Protein AF-A0A820LWR0-F1 (afdb_monomer_lite)

pLDDT: mean 87.09, std 13.83, range [43.84, 98.38]

Secondary structure (DSSP, 8-state):
--SS-HHHHHH-SSEEEEEEEE--SSSS----TT--IIIIIHHHHHHHHHHHHHH-TTEEEEEEE--TT--HHHHHHHTT-TTEEEEEGGG-TTTGGGHHHHS-GGGGGGGGGG-TTEEEEEEE-TT----HHHHHHHHHHHHHTT-

Sequence (147 aa):
RSLCSIQSDHRGPNQKVISISVYGSSSNYTDNGMFAWETSIFSFLIPLANEVKLLLPSWIIRLYIDFTGSTKSQKNFLYNFSNIDICDIHNIPMFGSSLVSYLPGKMWRFLPVFDPFVDYFLSRDLDSPIMKRETETIDMWLSDNER

Foldseek 3Di:
DFQFDPLLVVVFAAAEEAFEFDDDDDDPQPDCVPDDLPPHQCVLQVQQLVQCCVLVVRHAYEYEYACPPPDPVSVVVQVVRSRYGYGDCCCGPPCHNCCPVPPPRLCRSVVCVVTRRYPHYHRDYSNDHDDNVVSVVVCVVVVVVVD

Radius of gyration: 15.05 Å; chains: 1; bounding box: 41×31×40 Å

Structure (mmCIF, N/CA/C/O backbone):
data_AF-A0A820LWR0-F1
#
_entry.id   AF-A0A820LWR0-F1
#
loop_
_atom_site.group_PDB
_atom_site.id
_atom_site.type_symbol
_atom_site.label_atom_id
_atom_site.label_alt_id
_atom_site.label_comp_id
_atom_site.label_asym_id
_atom_site.label_entity_id
_atom_site.label_seq_id
_atom_site.pdbx_PDB_ins_code
_atom_site.Cartn_x
_atom_site.Cartn_y
_atom_site.Cartn_z
_atom_site.occupancy
_atom_site.B_iso_or_equiv
_atom_site.auth_seq_id
_atom_site.auth_comp_id
_atom_site.auth_asym_id
_atom_site.auth_atom_id
_atom_site.pdbx_PDB_model_num
ATOM 1 N N . ARG A 1 1 ? -1.107 -17.105 5.886 1.00 88.25 1 ARG A N 1
ATOM 2 C CA . ARG A 1 1 ? -0.005 -16.343 5.266 1.00 88.25 1 ARG A CA 1
ATOM 3 C C . ARG A 1 1 ? -0.660 -15.274 4.414 1.00 88.25 1 ARG A C 1
ATOM 5 O O . ARG A 1 1 ? -1.586 -15.619 3.691 1.00 88.25 1 ARG A O 1
ATOM 12 N N . SER A 1 2 ? -0.232 -14.030 4.552 1.00 93.19 2 SER A N 1
ATOM 13 C CA . SER A 1 2 ? -0.648 -12.915 3.716 1.00 93.19 2 SER A CA 1
ATOM 14 C C . SER A 1 2 ? -0.180 -13.100 2.268 1.00 93.19 2 SER A C 1
ATOM 16 O O . SER A 1 2 ? 0.804 -13.788 1.985 1.00 93.19 2 SER A O 1
ATOM 18 N N . LEU A 1 3 ? -0.900 -12.475 1.336 1.00 93.38 3 LEU A N 1
ATOM 19 C CA . LEU A 1 3 ? -0.634 -12.523 -0.102 1.00 93.38 3 LEU A CA 1
ATOM 20 C C . LEU A 1 3 ? 0.059 -11.254 -0.625 1.00 93.38 3 LEU A C 1
ATOM 22 O O . LEU A 1 3 ? -0.107 -10.895 -1.786 1.00 93.38 3 LEU A O 1
ATOM 26 N N . CYS A 1 4 ? 0.815 -10.542 0.214 1.00 94.06 4 CYS A N 1
ATOM 27 C CA . CYS A 1 4 ? 1.532 -9.327 -0.191 1.00 94.06 4 CYS A CA 1
ATOM 28 C C . CYS A 1 4 ? 3.050 -9.433 0.009 1.00 94.06 4 CYS A C 1
ATOM 30 O O . CYS A 1 4 ? 3.787 -9.491 -0.973 1.00 94.06 4 CYS A O 1
ATOM 32 N N . SER A 1 5 ? 3.531 -9.442 1.255 1.00 92.94 5 SER A N 1
ATOM 33 C CA . SER A 1 5 ? 4.958 -9.368 1.580 1.00 92.94 5 SER A CA 1
ATOM 34 C C . SER A 1 5 ? 5.288 -10.047 2.911 1.00 92.94 5 SER A C 1
ATOM 36 O O . SER A 1 5 ? 4.412 -10.462 3.665 1.00 92.94 5 SER A O 1
ATOM 38 N N . ILE A 1 6 ? 6.582 -10.154 3.224 1.00 92.44 6 ILE A N 1
ATOM 39 C CA . ILE A 1 6 ? 7.044 -10.666 4.524 1.00 92.44 6 ILE A CA 1
ATOM 40 C C . ILE A 1 6 ? 6.585 -9.736 5.660 1.00 92.44 6 ILE A C 1
ATOM 42 O O . ILE A 1 6 ? 6.214 -10.192 6.737 1.00 92.44 6 ILE A O 1
ATOM 46 N N . GLN A 1 7 ? 6.569 -8.427 5.416 1.00 93.12 7 GLN A N 1
ATOM 47 C CA . GLN A 1 7 ? 6.089 -7.432 6.369 1.00 93.12 7 GLN A CA 1
ATOM 48 C C . GLN A 1 7 ? 4.603 -7.640 6.669 1.00 93.12 7 GLN A C 1
ATOM 50 O O . GLN A 1 7 ? 4.228 -7.688 7.840 1.00 93.12 7 GLN A O 1
ATOM 55 N N . SER A 1 8 ? 3.777 -7.851 5.638 1.00 95.38 8 SER A N 1
ATOM 56 C CA . SER A 1 8 ? 2.353 -8.130 5.835 1.00 95.38 8 SER A CA 1
ATOM 57 C C . SER A 1 8 ? 2.121 -9.489 6.501 1.00 95.38 8 SER A C 1
ATOM 59 O O . SER A 1 8 ? 1.198 -9.624 7.298 1.00 95.38 8 SER A O 1
ATOM 61 N N . ASP A 1 9 ? 2.979 -10.484 6.260 1.00 95.56 9 ASP A N 1
ATOM 62 C CA . ASP A 1 9 ? 2.961 -11.754 6.997 1.00 95.56 9 ASP A CA 1
ATOM 63 C C . ASP A 1 9 ? 3.200 -11.554 8.500 1.00 95.56 9 ASP A C 1
ATOM 65 O O . ASP A 1 9 ? 2.472 -12.116 9.322 1.00 95.56 9 ASP A O 1
ATOM 69 N N . HIS A 1 10 ? 4.186 -10.732 8.869 1.00 95.75 10 HIS A N 1
ATOM 70 C CA . HIS A 1 10 ? 4.537 -10.477 10.268 1.00 95.75 10 HIS A CA 1
ATOM 71 C C . HIS A 1 10 ? 3.455 -9.742 11.060 1.00 95.75 10 HIS A C 1
ATOM 73 O O . HIS A 1 10 ? 3.412 -9.880 12.281 1.00 95.75 10 HIS A O 1
ATOM 79 N N . ARG A 1 11 ? 2.575 -8.988 10.392 1.00 95.56 11 ARG A N 1
ATOM 80 C CA . ARG A 1 11 ? 1.435 -8.335 11.053 1.00 95.56 11 ARG A CA 1
ATOM 81 C C . ARG A 1 11 ? 0.385 -9.330 11.552 1.00 95.56 11 ARG A C 1
ATOM 83 O O . ARG A 1 11 ? -0.332 -9.005 12.490 1.00 95.56 11 ARG A O 1
ATOM 90 N N . GLY A 1 12 ? 0.321 -10.532 10.971 1.00 96.81 12 GLY A N 1
ATOM 91 C CA . GLY A 1 12 ? -0.641 -11.564 11.362 1.00 96.81 12 GLY A CA 1
ATOM 92 C C . GLY A 1 12 ? -2.058 -11.328 10.818 1.00 96.81 12 GLY A C 1
ATOM 93 O O . GLY A 1 12 ? -2.238 -10.480 9.948 1.00 96.81 12 GLY A O 1
ATOM 94 N N . PRO A 1 13 ? -3.053 -12.114 11.260 1.00 97.44 13 PRO A N 1
ATOM 95 C CA . PRO A 1 13 ? -4.444 -11.989 10.817 1.00 97.44 13 PRO A CA 1
ATOM 96 C C . PRO A 1 13 ? -5.119 -10.692 11.306 1.00 97.44 13 PRO A C 1
ATOM 98 O O . PRO A 1 13 ? -4.540 -9.933 12.081 1.00 97.44 13 PRO A O 1
ATOM 101 N N . ASN A 1 14 ? -6.362 -10.470 10.866 1.00 97.00 14 ASN A N 1
ATOM 102 C CA . ASN A 1 14 ? -7.231 -9.357 11.267 1.00 97.00 14 ASN A CA 1
ATOM 103 C C . ASN A 1 14 ? -6.767 -7.959 10.823 1.00 97.00 14 ASN A C 1
ATOM 105 O O . ASN A 1 14 ? -6.974 -6.951 11.504 1.00 97.00 14 ASN A O 1
ATOM 109 N N . GLN A 1 15 ? -6.121 -7.883 9.662 1.00 97.75 15 GLN A N 1
ATOM 110 C CA . GLN A 1 15 ? -5.612 -6.633 9.109 1.00 97.75 15 GLN A CA 1
ATOM 111 C C . GLN A 1 15 ? -6.738 -5.772 8.529 1.00 97.75 15 GLN A C 1
ATOM 113 O O . GLN A 1 15 ? -7.626 -6.264 7.830 1.00 97.75 15 GLN A O 1
ATOM 118 N N . LYS A 1 16 ? -6.632 -4.458 8.753 1.00 97.75 16 LYS A N 1
ATOM 119 C CA . LYS A 1 16 ? -7.429 -3.422 8.086 1.00 97.75 16 LYS A CA 1
ATOM 120 C C . LYS A 1 16 ? -6.540 -2.707 7.074 1.00 97.75 16 LYS A C 1
ATOM 122 O O . LYS A 1 16 ? -5.522 -2.125 7.451 1.00 97.75 16 LYS A O 1
ATOM 127 N N . VAL A 1 17 ? -6.876 -2.787 5.791 1.00 98.38 17 VAL A N 1
ATOM 128 C CA . VAL A 1 17 ? -5.963 -2.413 4.702 1.00 98.38 17 VAL A CA 1
ATOM 129 C C . VAL A 1 17 ? -6.508 -1.270 3.849 1.00 98.38 17 VAL A C 1
ATOM 131 O O . VAL A 1 17 ? -7.611 -1.338 3.327 1.00 98.38 17 VAL A O 1
ATOM 134 N N . ILE A 1 18 ? -5.702 -0.239 3.617 1.00 98.12 18 ILE A N 1
ATOM 135 C CA . ILE A 1 18 ? -5.952 0.771 2.582 1.00 98.12 18 ILE A CA 1
ATOM 136 C C . ILE A 1 18 ? -5.144 0.362 1.357 1.00 98.12 18 ILE A C 1
ATOM 138 O O . ILE A 1 18 ? -3.919 0.444 1.347 1.00 98.12 18 ILE A O 1
ATOM 142 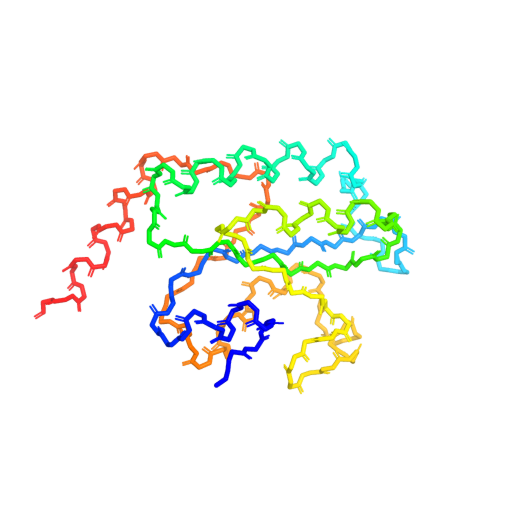N N . SER A 1 19 ? -5.825 -0.140 0.338 1.00 98.06 19 SER A N 1
ATOM 143 C CA . SER A 1 19 ? -5.205 -0.742 -0.830 1.00 98.06 19 SER A CA 1
ATOM 144 C C . SER A 1 19 ? -5.086 0.233 -1.984 1.00 98.06 19 SER A C 1
ATOM 146 O O . SER A 1 19 ? -6.068 0.850 -2.401 1.00 98.06 19 SER A O 1
ATOM 148 N N . ILE A 1 20 ? -3.870 0.342 -2.513 1.00 96.56 20 ILE A N 1
ATOM 149 C CA . ILE A 1 20 ? -3.516 1.290 -3.566 1.00 96.56 20 ILE A CA 1
ATOM 150 C C . ILE A 1 20 ? -2.721 0.565 -4.643 1.00 96.56 20 ILE A C 1
ATOM 152 O O . ILE A 1 20 ? -1.882 -0.286 -4.348 1.00 96.56 20 ILE A O 1
ATOM 156 N N . SER A 1 21 ? -2.986 0.913 -5.901 1.00 93.12 21 SER A N 1
ATOM 157 C CA . SER A 1 21 ? -2.222 0.439 -7.059 1.00 93.12 21 SER A CA 1
ATOM 158 C C . SER A 1 21 ? -1.367 1.559 -7.627 1.00 93.12 21 SER A C 1
ATOM 160 O O . SER A 1 21 ? -1.881 2.636 -7.920 1.00 93.12 21 SER A O 1
ATOM 162 N N . VAL A 1 22 ? -0.090 1.279 -7.858 1.00 88.94 22 VAL A N 1
ATOM 163 C CA . VAL A 1 22 ? 0.826 2.162 -8.580 1.00 88.94 22 VAL A CA 1
ATOM 164 C C . VAL A 1 22 ? 1.401 1.393 -9.761 1.00 88.94 22 VAL A C 1
ATOM 166 O O . VAL A 1 22 ? 2.149 0.429 -9.606 1.00 88.94 22 VAL A O 1
ATOM 169 N N . TYR A 1 23 ? 1.015 1.821 -10.956 1.00 79.12 23 TYR A N 1
ATOM 170 C CA . TYR A 1 23 ? 1.374 1.207 -12.228 1.00 79.12 23 TYR A CA 1
ATOM 171 C C . TYR A 1 23 ? 1.800 2.302 -13.204 1.00 79.12 23 TYR A C 1
ATOM 173 O O . TYR A 1 23 ? 1.205 3.377 -13.212 1.00 79.12 23 TYR A O 1
ATOM 181 N N . GLY A 1 24 ? 2.796 2.008 -14.042 1.00 60.81 24 GLY A N 1
ATOM 182 C CA . GLY A 1 24 ? 3.245 2.895 -15.114 1.00 60.81 24 GLY A CA 1
ATOM 183 C C . GLY A 1 24 ? 4.444 3.775 -14.752 1.00 60.81 24 GLY A C 1
ATOM 184 O O . GLY A 1 24 ? 4.391 4.581 -13.840 1.00 60.81 24 GLY A O 1
ATOM 185 N N . SER A 1 25 ? 5.511 3.617 -15.535 1.00 51.91 25 SER A N 1
ATOM 186 C CA . SER A 1 25 ? 6.371 4.707 -16.037 1.00 51.91 25 SER A CA 1
ATOM 187 C C . SER A 1 25 ? 7.165 4.227 -17.267 1.00 51.91 25 SER A C 1
ATOM 189 O O . SER A 1 25 ? 7.608 5.033 -18.076 1.00 51.91 25 SER A O 1
ATOM 191 N N . SER A 1 26 ? 7.319 2.903 -17.437 1.00 47.00 26 SER A N 1
ATOM 192 C CA . SER A 1 26 ? 8.102 2.289 -18.527 1.00 47.00 26 SER A CA 1
ATOM 193 C C . SER A 1 26 ? 7.684 0.854 -18.916 1.00 47.00 26 SER A C 1
ATOM 195 O O . SER A 1 26 ? 8.397 0.193 -19.667 1.00 47.00 26 SER A O 1
ATOM 197 N N . SER A 1 27 ? 6.538 0.345 -18.445 1.00 43.84 27 SER A N 1
ATOM 198 C CA . SER A 1 27 ? 5.995 -0.941 -18.910 1.00 43.84 27 SER A CA 1
ATOM 199 C C . SER A 1 27 ? 5.229 -0.768 -20.231 1.00 43.84 27 SER A C 1
ATOM 201 O O . SER A 1 27 ? 4.640 0.283 -20.478 1.00 43.84 27 SER A O 1
ATOM 203 N N . ASN A 1 28 ? 5.196 -1.809 -21.076 1.00 44.91 28 ASN A N 1
ATOM 204 C CA . ASN A 1 28 ? 4.461 -1.837 -22.361 1.00 44.91 28 ASN A CA 1
ATOM 205 C C . ASN A 1 28 ? 2.935 -1.614 -22.227 1.00 44.91 28 ASN A C 1
ATOM 207 O O . ASN A 1 28 ? 2.217 -1.618 -23.223 1.00 44.91 28 ASN A O 1
ATOM 211 N N . TYR A 1 29 ? 2.439 -1.431 -21.003 1.00 47.50 29 TYR A N 1
ATOM 212 C CA . TYR A 1 29 ? 1.055 -1.144 -20.654 1.00 47.50 29 TYR A CA 1
ATOM 213 C C . TYR A 1 29 ? 0.960 0.336 -20.256 1.00 47.50 29 TYR A C 1
ATOM 215 O O . TYR A 1 29 ? 0.848 0.702 -19.085 1.00 47.50 29 TYR A O 1
ATOM 223 N N . THR A 1 30 ? 1.111 1.204 -21.254 1.00 45.06 30 THR A N 1
ATOM 224 C CA . THR A 1 30 ? 1.105 2.664 -21.122 1.00 45.06 30 THR A CA 1
ATOM 225 C C . THR A 1 30 ? -0.301 3.176 -20.826 1.00 45.06 30 THR A C 1
ATOM 227 O O . THR A 1 30 ? -1.017 3.543 -21.749 1.00 45.06 30 THR A O 1
ATOM 230 N N . ASP A 1 31 ? -0.695 3.217 -19.555 1.00 49.44 31 ASP A N 1
ATOM 231 C CA . ASP A 1 31 ? -1.990 3.805 -19.171 1.00 49.44 31 ASP A CA 1
ATOM 232 C C . ASP A 1 31 ? -1.913 4.745 -17.958 1.00 49.44 31 ASP A C 1
ATOM 234 O O . ASP A 1 31 ? -2.939 5.153 -17.418 1.00 49.44 31 ASP A O 1
ATOM 238 N N . ASN A 1 32 ? -0.702 5.120 -17.517 1.00 53.47 32 ASN A N 1
ATOM 239 C CA . ASN A 1 32 ? -0.541 6.047 -16.395 1.00 53.47 32 ASN A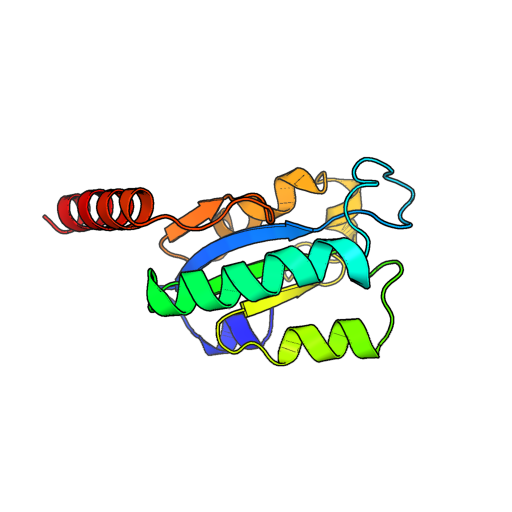 CA 1
ATOM 240 C C . ASN A 1 32 ? 0.741 6.895 -16.470 1.00 53.47 32 ASN A C 1
ATOM 242 O O . ASN A 1 32 ? 1.624 6.822 -15.619 1.00 53.47 32 ASN A O 1
ATOM 246 N N . GLY A 1 33 ? 0.838 7.754 -17.491 1.00 54.22 33 GLY A N 1
ATOM 247 C CA . GLY A 1 33 ? 1.939 8.725 -17.627 1.00 54.22 33 GLY A CA 1
ATOM 248 C C . GLY A 1 33 ? 2.023 9.765 -16.497 1.00 54.22 33 GLY A C 1
ATOM 249 O O . GLY A 1 33 ? 2.973 10.539 -16.456 1.00 54.22 33 GLY A O 1
ATOM 25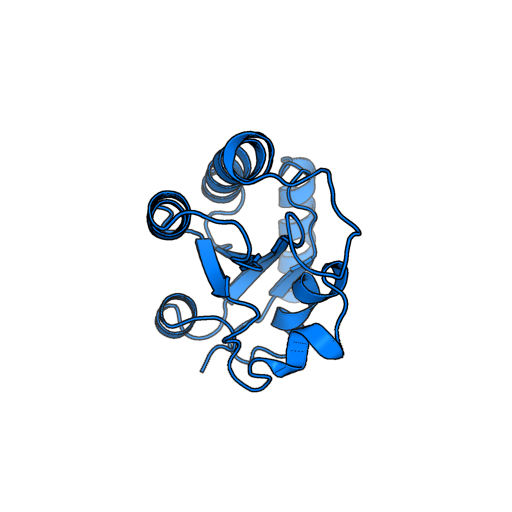0 N N . MET A 1 34 ? 1.046 9.781 -15.581 1.00 55.59 34 MET A N 1
ATOM 251 C CA . MET A 1 34 ? 1.004 10.673 -14.422 1.00 55.59 34 MET A CA 1
ATOM 252 C C . MET A 1 34 ? 1.954 10.248 -13.295 1.00 55.59 34 MET A C 1
ATOM 254 O O . MET A 1 34 ? 2.333 11.100 -12.501 1.00 55.59 34 MET A O 1
ATOM 258 N N . PHE A 1 35 ? 2.349 8.969 -13.212 1.00 60.41 35 PHE A N 1
ATOM 259 C CA . PHE A 1 35 ? 3.142 8.450 -12.093 1.00 60.41 35 PHE A CA 1
ATOM 260 C C . PHE A 1 35 ? 4.616 8.235 -12.461 1.00 60.41 35 PHE A C 1
ATOM 262 O O . PHE A 1 35 ? 5.059 7.145 -12.792 1.00 60.41 35 PHE A O 1
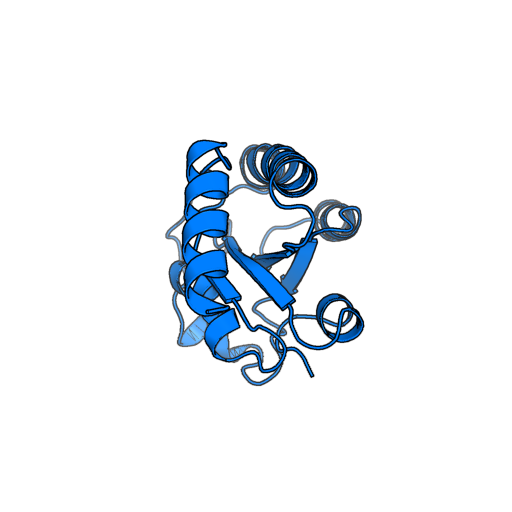ATOM 269 N N . ALA A 1 36 ? 5.422 9.284 -12.339 1.00 67.00 36 ALA A N 1
ATOM 270 C CA . ALA A 1 36 ? 6.865 9.160 -12.173 1.00 67.00 36 ALA A CA 1
ATOM 271 C C . ALA A 1 36 ? 7.254 9.053 -10.683 1.00 67.00 36 ALA A C 1
ATOM 273 O O . ALA A 1 36 ? 6.610 9.620 -9.789 1.00 67.00 36 ALA A O 1
ATOM 274 N N . TRP A 1 37 ? 8.332 8.309 -10.427 1.00 70.19 37 TRP A N 1
ATOM 275 C CA . TRP A 1 37 ? 8.829 7.985 -9.088 1.00 70.19 37 TRP A CA 1
ATOM 276 C C . TRP A 1 37 ? 9.094 9.220 -8.228 1.00 70.19 37 TRP A C 1
ATOM 278 O O . TRP A 1 37 ? 8.638 9.278 -7.092 1.00 70.19 37 TRP A O 1
ATOM 288 N N . GLU A 1 38 ? 9.769 10.228 -8.775 1.00 61.53 38 GLU A N 1
ATOM 289 C CA . GLU A 1 38 ? 10.209 11.396 -8.000 1.00 61.53 38 GLU A CA 1
ATOM 290 C C . GLU A 1 38 ? 9.161 12.509 -7.923 1.00 61.53 38 GLU A C 1
ATOM 292 O O . GLU A 1 38 ? 9.107 13.224 -6.928 1.00 61.53 38 GLU A O 1
ATOM 297 N N . THR A 1 39 ? 8.305 12.655 -8.938 1.00 65.00 39 THR A N 1
ATOM 298 C CA . THR A 1 39 ? 7.391 13.807 -9.044 1.00 65.00 39 THR A CA 1
ATOM 299 C C . THR A 1 39 ? 5.998 13.548 -8.484 1.00 65.00 39 THR A C 1
ATOM 301 O O . THR A 1 39 ? 5.334 14.479 -8.036 1.00 65.00 39 THR A O 1
ATOM 304 N N . SER A 1 40 ? 5.538 12.300 -8.513 1.00 75.94 40 SER A N 1
ATOM 305 C CA . SER A 1 40 ? 4.118 11.964 -8.306 1.00 75.94 40 SER A CA 1
ATOM 306 C C . SER A 1 40 ? 3.916 10.849 -7.291 1.00 75.94 40 SER A C 1
ATOM 308 O O . SER A 1 40 ? 3.076 10.983 -6.414 1.00 75.94 40 SER A O 1
ATOM 310 N N . ILE A 1 41 ? 4.697 9.763 -7.338 1.00 85.00 41 ILE A N 1
ATOM 311 C CA . ILE A 1 41 ? 4.485 8.663 -6.384 1.00 85.00 41 ILE A CA 1
ATOM 312 C C . ILE A 1 41 ? 4.802 9.138 -4.962 1.00 85.00 41 ILE A C 1
ATOM 314 O O . ILE A 1 41 ? 3.948 9.058 -4.084 1.00 85.00 41 ILE A O 1
ATOM 318 N N . PHE A 1 42 ? 5.997 9.686 -4.723 1.00 87.12 42 PHE A N 1
ATOM 319 C CA . PHE A 1 42 ? 6.369 10.118 -3.372 1.00 87.12 42 PHE A CA 1
ATOM 320 C C . PHE A 1 42 ? 5.648 11.380 -2.899 1.00 87.12 42 PHE A C 1
ATOM 322 O O . PHE A 1 42 ? 5.374 11.490 -1.704 1.00 87.12 42 PHE A O 1
ATOM 329 N N . SER A 1 43 ? 5.310 12.304 -3.804 1.00 89.06 43 SER A N 1
ATOM 330 C CA . SER A 1 43 ? 4.598 13.537 -3.445 1.00 89.06 43 SER A CA 1
ATOM 331 C C . SER A 1 43 ? 3.189 13.269 -2.915 1.00 89.06 43 SER A C 1
ATOM 333 O O . SER A 1 43 ? 2.735 14.017 -2.056 1.00 89.06 43 SER A O 1
ATOM 335 N N . PHE A 1 44 ? 2.544 12.179 -3.342 1.00 92.38 44 PHE A N 1
ATOM 336 C CA . PHE A 1 44 ? 1.267 11.726 -2.787 1.00 92.38 44 PHE A CA 1
ATOM 337 C C . PHE A 1 44 ? 1.423 10.705 -1.651 1.00 92.38 44 PHE A C 1
ATOM 339 O O . PHE A 1 44 ? 0.712 10.782 -0.649 1.00 92.38 44 PHE A O 1
ATOM 346 N N . LEU A 1 45 ? 2.383 9.778 -1.750 1.00 93.19 45 LEU A N 1
ATOM 347 C CA . LEU A 1 45 ? 2.555 8.716 -0.754 1.00 93.19 45 LEU A CA 1
ATOM 348 C C . LEU A 1 45 ? 2.974 9.250 0.620 1.00 93.19 45 LEU A C 1
ATOM 350 O O . LEU A 1 45 ? 2.501 8.744 1.635 1.00 93.19 45 LEU A O 1
ATOM 354 N N . ILE A 1 46 ? 3.855 10.257 0.668 1.00 94.38 46 ILE A N 1
ATOM 355 C CA . ILE A 1 46 ? 4.336 10.825 1.936 1.00 94.38 46 ILE A CA 1
ATOM 356 C C . ILE A 1 46 ? 3.187 11.477 2.729 1.00 94.38 46 ILE A C 1
ATOM 358 O O . ILE A 1 46 ? 3.012 11.109 3.895 1.00 94.38 46 ILE A O 1
ATOM 362 N N . PRO A 1 47 ? 2.391 12.408 2.156 1.00 95.56 47 PRO A N 1
ATOM 363 C CA . PRO A 1 47 ? 1.210 12.944 2.832 1.00 95.56 47 PRO A CA 1
ATOM 364 C C . PRO A 1 47 ? 0.243 11.851 3.273 1.00 95.56 47 PRO A C 1
ATOM 366 O O . PRO A 1 47 ? -0.104 11.798 4.451 1.00 95.56 47 PRO A O 1
ATOM 369 N N . LEU A 1 48 ? -0.096 10.921 2.375 1.00 96.25 48 LEU A N 1
ATOM 370 C CA . LEU A 1 48 ? -1.028 9.841 2.676 1.00 96.25 48 LEU A CA 1
ATOM 371 C C . LEU A 1 48 ? -0.563 8.990 3.868 1.00 96.25 48 LEU A C 1
ATOM 373 O O . LEU A 1 48 ? -1.351 8.679 4.760 1.00 96.25 48 LEU A O 1
ATOM 377 N N . ALA A 1 49 ? 0.721 8.628 3.919 1.00 96.50 49 ALA A N 1
ATOM 378 C CA . ALA A 1 49 ? 1.271 7.852 5.026 1.00 96.50 49 ALA A CA 1
ATOM 379 C C . ALA A 1 49 ? 1.119 8.577 6.371 1.00 96.50 49 ALA A C 1
ATOM 381 O O . ALA A 1 49 ? 0.804 7.938 7.379 1.00 96.50 49 ALA A O 1
ATOM 382 N N . ASN A 1 50 ? 1.307 9.899 6.390 1.00 96.62 50 ASN A N 1
ATOM 383 C CA . ASN A 1 50 ? 1.122 10.718 7.587 1.00 96.62 50 ASN A CA 1
ATOM 384 C C . ASN A 1 50 ? -0.358 10.850 7.967 1.00 96.62 50 ASN A C 1
ATOM 386 O O . ASN A 1 50 ? -0.699 10.721 9.143 1.00 96.62 50 ASN A O 1
ATOM 390 N N . GLU A 1 51 ? -1.233 11.063 6.985 1.00 96.69 51 GLU A N 1
ATOM 391 C CA . GLU A 1 51 ? -2.681 11.170 7.179 1.00 96.69 51 GLU A CA 1
ATOM 392 C C . GLU A 1 51 ? -3.268 9.879 7.749 1.00 96.69 51 GLU A C 1
ATOM 394 O O . GLU A 1 51 ? -3.958 9.923 8.763 1.00 96.69 51 GLU A O 1
ATOM 399 N N . VAL A 1 52 ? -2.937 8.720 7.170 1.00 96.94 52 VAL A N 1
ATOM 400 C CA . VAL A 1 52 ? -3.393 7.412 7.669 1.00 96.94 52 VAL A CA 1
ATOM 401 C C . VAL A 1 52 ? -2.883 7.168 9.082 1.00 96.94 52 VAL A C 1
ATOM 403 O O . VAL A 1 52 ? -3.643 6.736 9.942 1.00 96.94 52 VAL A O 1
ATOM 406 N N . LYS A 1 53 ? -1.620 7.500 9.368 1.00 96.31 53 LYS A N 1
ATOM 407 C CA . LYS A 1 53 ? -1.067 7.350 10.718 1.00 96.31 53 LYS A CA 1
ATOM 408 C C . LYS A 1 53 ? -1.808 8.205 11.753 1.00 96.31 53 LYS A C 1
ATOM 410 O O . LYS A 1 53 ? -1.927 7.784 12.901 1.00 96.31 53 LYS A O 1
ATOM 415 N N . LEU A 1 54 ? -2.278 9.389 11.362 1.00 96.50 54 LEU A N 1
ATOM 416 C CA . LEU A 1 54 ? -3.004 10.307 12.238 1.00 96.50 54 LEU A CA 1
ATOM 417 C C . LEU A 1 54 ? -4.482 9.924 12.395 1.00 96.50 54 LEU A C 1
ATOM 419 O O . LEU A 1 54 ? -5.009 9.957 13.503 1.00 96.50 54 LEU A O 1
ATOM 423 N N . LEU A 1 55 ? -5.147 9.610 11.285 1.00 96.94 55 LEU A N 1
ATOM 424 C CA . LEU A 1 55 ? -6.603 9.506 11.199 1.00 96.94 55 LEU A CA 1
ATOM 425 C C . LEU A 1 55 ? -7.107 8.058 11.273 1.00 96.94 55 LEU A C 1
ATOM 427 O O . LEU A 1 55 ? -8.215 7.822 11.739 1.00 96.94 55 LEU A O 1
ATOM 431 N N . LEU A 1 56 ? -6.300 7.087 10.843 1.00 96.50 56 LEU A N 1
ATOM 432 C CA . LEU A 1 56 ? -6.641 5.663 10.789 1.00 96.50 56 LEU A CA 1
ATOM 433 C C . LEU A 1 56 ? -5.478 4.803 11.338 1.00 96.50 56 LEU A C 1
ATOM 435 O O . LEU A 1 56 ? -4.960 3.941 10.632 1.00 96.50 56 LEU A O 1
ATOM 439 N N . PRO A 1 57 ? -5.045 4.993 12.601 1.00 95.44 57 PRO A N 1
ATOM 440 C CA . PRO A 1 57 ? -3.802 4.409 13.126 1.00 95.44 57 PRO A CA 1
ATOM 441 C C . PRO A 1 57 ? -3.776 2.872 13.184 1.00 95.44 57 PRO A C 1
ATOM 443 O O . PRO A 1 57 ? -2.700 2.285 13.277 1.00 95.44 57 PRO A O 1
ATOM 446 N N . SER A 1 58 ? -4.940 2.212 13.146 1.00 95.31 58 SER A N 1
ATOM 447 C CA . SER A 1 58 ? -5.054 0.746 13.077 1.00 95.31 58 SER A CA 1
ATOM 448 C C . SER A 1 58 ? -5.037 0.191 11.647 1.00 95.31 58 SER A C 1
ATOM 450 O O . SER A 1 58 ? -4.994 -1.026 11.470 1.00 95.31 58 SER A O 1
ATOM 452 N N . TRP A 1 59 ? -5.070 1.060 10.634 1.00 97.69 59 TRP A N 1
ATOM 453 C CA . TRP A 1 59 ? -5.071 0.683 9.226 1.00 97.69 59 TRP A CA 1
ATOM 454 C C . TRP A 1 59 ? -3.666 0.732 8.633 1.00 97.69 59 TRP A C 1
ATOM 456 O O . TRP A 1 59 ? -2.851 1.595 8.961 1.00 97.69 59 TRP A O 1
ATOM 466 N N . ILE A 1 60 ? -3.400 -0.188 7.710 1.00 97.94 60 ILE A N 1
ATOM 467 C CA . ILE A 1 60 ? -2.123 -0.313 7.010 1.00 97.94 60 ILE A CA 1
ATOM 468 C C . ILE A 1 60 ? -2.320 0.018 5.540 1.00 97.94 60 ILE A C 1
ATOM 470 O O . ILE A 1 60 ? -3.228 -0.503 4.895 1.00 97.94 60 ILE A O 1
ATOM 474 N N . ILE A 1 61 ? -1.449 0.854 4.983 1.00 98.12 61 ILE A N 1
ATOM 475 C CA . ILE A 1 61 ? -1.432 1.083 3.541 1.00 98.12 61 ILE A CA 1
ATOM 476 C C . ILE A 1 61 ? -0.782 -0.129 2.890 1.00 98.12 61 ILE A C 1
ATOM 478 O O . ILE A 1 61 ? 0.334 -0.500 3.237 1.00 98.12 61 ILE A O 1
ATOM 482 N N . ARG A 1 62 ? -1.447 -0.729 1.911 1.00 97.88 62 ARG A N 1
ATOM 483 C CA . ARG A 1 62 ? -0.882 -1.802 1.106 1.00 97.88 62 ARG A CA 1
ATOM 484 C C . ARG A 1 62 ? -0.709 -1.321 -0.326 1.00 97.88 62 ARG A C 1
ATOM 486 O O . ARG A 1 62 ? -1.686 -1.139 -1.057 1.00 97.88 62 ARG A O 1
ATOM 493 N N . LEU A 1 63 ? 0.549 -1.094 -0.689 1.00 96.38 63 LEU A N 1
ATOM 494 C CA . LEU A 1 63 ? 0.952 -0.498 -1.952 1.00 96.38 63 LEU A CA 1
ATOM 495 C C . LEU A 1 63 ? 1.356 -1.596 -2.939 1.00 96.38 63 LEU A C 1
ATOM 497 O O . LEU A 1 63 ? 2.453 -2.148 -2.853 1.00 96.38 63 LEU A O 1
ATOM 501 N N . TYR A 1 64 ? 0.468 -1.892 -3.884 1.00 94.69 64 TYR A N 1
ATOM 502 C CA . TYR A 1 64 ? 0.748 -2.790 -4.999 1.00 94.69 64 TYR A CA 1
ATOM 503 C C . TYR A 1 64 ? 1.452 -2.008 -6.098 1.00 94.69 64 TYR A C 1
ATOM 505 O O . TYR A 1 64 ? 0.854 -1.110 -6.694 1.00 94.69 64 TYR A O 1
ATOM 513 N N . ILE A 1 65 ? 2.723 -2.319 -6.339 1.00 90.62 65 ILE A N 1
ATOM 514 C CA . ILE A 1 65 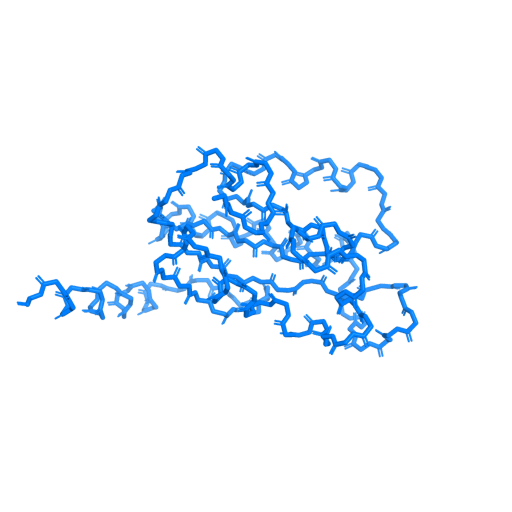? 3.590 -1.476 -7.158 1.00 90.62 65 ILE A CA 1
ATOM 515 C C . ILE A 1 65 ? 4.384 -2.271 -8.186 1.00 90.62 65 ILE A C 1
ATOM 517 O O . ILE A 1 65 ? 4.973 -3.308 -7.878 1.00 90.62 65 ILE A O 1
ATOM 521 N N . ASP A 1 66 ? 4.417 -1.750 -9.412 1.00 88.50 66 ASP A N 1
ATOM 522 C CA . ASP A 1 66 ? 5.352 -2.186 -10.445 1.00 88.50 66 ASP A CA 1
ATOM 523 C C . ASP A 1 66 ? 6.631 -1.356 -10.347 1.00 88.50 66 ASP A C 1
ATOM 525 O O . ASP A 1 66 ? 6.645 -0.150 -10.590 1.00 88.50 66 ASP A O 1
ATOM 529 N N . PHE A 1 67 ? 7.726 -2.018 -9.996 1.00 86.12 67 PHE A N 1
ATOM 530 C CA . PHE A 1 67 ? 9.025 -1.386 -9.824 1.00 86.12 67 PHE A CA 1
ATOM 531 C C . PHE A 1 67 ? 9.750 -1.023 -11.127 1.00 86.12 67 PHE A C 1
ATOM 533 O O . PHE A 1 67 ? 10.879 -0.516 -11.072 1.00 86.12 67 PHE A O 1
ATOM 540 N N . THR A 1 68 ? 9.153 -1.285 -12.287 1.00 80.62 68 THR A N 1
ATOM 541 C CA . THR A 1 68 ? 9.733 -0.931 -13.586 1.00 80.62 68 THR A CA 1
ATOM 542 C C . THR A 1 68 ? 10.064 0.571 -13.642 1.00 80.62 68 THR A C 1
ATOM 544 O O . THR A 1 68 ? 9.260 1.428 -13.273 1.00 80.62 68 THR A O 1
ATOM 547 N N . GLY A 1 69 ? 11.302 0.899 -14.025 1.00 77.50 69 GLY A N 1
ATOM 548 C CA . GLY A 1 69 ? 11.797 2.281 -14.095 1.00 77.50 69 GLY A CA 1
ATOM 549 C C . GLY A 1 69 ? 12.212 2.925 -12.764 1.00 77.50 69 GLY A C 1
ATOM 550 O O . GLY A 1 69 ? 12.642 4.075 -12.774 1.00 77.50 69 GLY A O 1
ATOM 551 N N . SER A 1 70 ? 12.121 2.221 -11.630 1.00 82.06 70 SER A N 1
ATOM 552 C CA . SER A 1 70 ? 12.625 2.733 -10.342 1.00 82.06 70 SER A CA 1
ATOM 553 C C . SER A 1 70 ? 14.130 2.548 -10.165 1.00 82.06 70 SER A C 1
ATOM 555 O O . SER A 1 70 ? 14.722 1.558 -10.605 1.00 82.06 70 SER A O 1
ATOM 557 N N . THR A 1 71 ? 14.749 3.455 -9.412 1.00 86.12 71 THR A N 1
ATOM 558 C CA . THR A 1 71 ? 16.108 3.269 -8.895 1.00 86.12 71 THR A CA 1
ATOM 559 C C . THR A 1 71 ? 16.096 2.457 -7.598 1.00 86.12 71 THR A C 1
ATOM 561 O O . THR A 1 71 ? 15.123 2.453 -6.843 1.00 86.12 71 THR A O 1
ATOM 564 N N . LYS A 1 72 ? 17.219 1.805 -7.268 1.00 88.75 72 LYS A N 1
ATOM 565 C CA . LYS A 1 72 ? 17.378 1.076 -5.994 1.00 88.75 72 LYS A CA 1
ATOM 566 C C . LYS A 1 72 ? 17.127 1.968 -4.769 1.00 88.75 72 LYS A C 1
ATOM 568 O O . LYS A 1 72 ? 16.559 1.501 -3.789 1.00 88.75 72 LYS A O 1
ATOM 573 N N . SER A 1 73 ? 17.525 3.241 -4.836 1.00 89.06 73 SER A N 1
ATOM 574 C CA . SER A 1 73 ? 17.293 4.213 -3.760 1.00 89.06 73 SER A CA 1
ATOM 575 C C . SER A 1 73 ? 15.797 4.437 -3.523 1.00 89.06 73 SER A C 1
ATOM 577 O O . SER A 1 73 ? 15.332 4.352 -2.390 1.00 89.06 73 SER A O 1
ATOM 579 N N . GLN A 1 74 ? 15.026 4.612 -4.601 1.00 87.31 74 GLN A N 1
ATOM 580 C CA . GLN A 1 74 ? 13.574 4.794 -4.533 1.00 87.31 74 GLN A CA 1
ATOM 581 C C . GLN A 1 74 ? 12.878 3.549 -3.965 1.00 87.31 74 GLN A C 1
ATOM 583 O O . GLN A 1 74 ? 12.035 3.674 -3.079 1.00 87.31 74 GLN A O 1
ATOM 588 N N . LYS A 1 75 ? 13.283 2.342 -4.397 1.00 88.69 75 LYS A N 1
ATOM 589 C CA . LYS A 1 75 ? 12.774 1.088 -3.812 1.00 88.69 75 LYS A CA 1
ATOM 590 C C . LYS A 1 75 ? 13.038 1.017 -2.311 1.00 88.69 75 LYS A C 1
ATOM 592 O O . LYS A 1 75 ? 12.133 0.716 -1.547 1.00 88.69 75 LYS A O 1
ATOM 597 N N . ASN A 1 76 ? 14.270 1.305 -1.893 1.00 91.38 76 ASN A N 1
ATOM 598 C CA . ASN A 1 76 ? 14.666 1.246 -0.487 1.00 91.38 76 ASN A CA 1
ATOM 599 C C . ASN A 1 76 ? 13.922 2.283 0.363 1.00 91.38 76 ASN A C 1
ATOM 601 O O . ASN A 1 76 ? 13.553 1.984 1.493 1.00 91.38 76 ASN A O 1
ATOM 605 N N . PHE A 1 77 ? 13.673 3.476 -0.182 1.00 90.56 77 PHE A N 1
ATOM 606 C CA . PHE A 1 77 ? 12.971 4.541 0.528 1.00 90.56 77 PHE A CA 1
ATOM 607 C C . PHE A 1 77 ? 11.546 4.142 0.938 1.00 90.56 77 PHE A C 1
ATOM 609 O O . PHE A 1 77 ? 11.110 4.490 2.033 1.00 90.56 77 PHE A O 1
ATOM 616 N N . LEU A 1 78 ? 10.843 3.356 0.114 1.00 90.94 78 LEU A N 1
ATOM 617 C CA . LEU A 1 78 ? 9.512 2.838 0.451 1.00 90.94 78 LEU A CA 1
ATOM 618 C C . LEU A 1 78 ? 9.493 1.983 1.727 1.00 90.94 78 LEU A C 1
ATOM 620 O O . LEU A 1 78 ? 8.493 1.972 2.437 1.00 90.94 78 LEU A O 1
ATOM 624 N N . TYR A 1 79 ? 10.593 1.303 2.053 1.00 91.38 79 TYR A N 1
ATOM 625 C CA . TYR A 1 79 ? 10.683 0.472 3.256 1.00 91.38 79 TYR A CA 1
ATOM 626 C C . TYR A 1 79 ? 10.919 1.277 4.544 1.00 91.38 79 TYR A C 1
ATOM 628 O O . TYR A 1 79 ? 10.931 0.696 5.627 1.00 91.38 79 TYR A O 1
ATOM 636 N N . ASN A 1 80 ? 11.071 2.605 4.462 1.00 93.44 80 ASN A N 1
ATOM 637 C CA . ASN A 1 80 ? 11.196 3.467 5.641 1.00 93.44 80 ASN A CA 1
ATOM 638 C C . ASN A 1 80 ? 9.851 3.731 6.343 1.00 93.44 80 ASN A C 1
ATOM 640 O O . ASN A 1 80 ? 9.836 4.235 7.467 1.00 93.44 80 ASN A O 1
ATOM 644 N N . PHE A 1 81 ? 8.722 3.419 5.702 1.00 94.75 81 PHE A N 1
ATOM 645 C CA . PHE A 1 81 ? 7.395 3.655 6.266 1.00 94.75 81 PHE A CA 1
ATOM 646 C C . PHE A 1 81 ? 6.896 2.423 7.025 1.00 94.75 81 PHE A C 1
ATOM 648 O O . PHE A 1 81 ? 6.677 1.365 6.445 1.00 94.75 81 PHE A O 1
ATOM 655 N N . SER A 1 82 ? 6.662 2.560 8.332 1.00 95.00 82 SER A N 1
ATOM 656 C CA . SER A 1 82 ? 6.216 1.442 9.179 1.00 95.00 82 SER A CA 1
ATOM 657 C C . SER A 1 82 ? 4.737 1.074 9.008 1.00 95.00 82 SER A C 1
ATOM 659 O O . SER A 1 82 ? 4.331 -0.034 9.362 1.00 95.00 82 SER A O 1
ATOM 661 N N . ASN A 1 83 ? 3.924 1.988 8.476 1.00 96.81 83 ASN A N 1
ATOM 662 C CA . ASN A 1 83 ? 2.499 1.795 8.198 1.00 96.81 83 ASN A CA 1
ATOM 663 C C . ASN A 1 83 ? 2.209 1.485 6.720 1.00 96.81 83 ASN A C 1
ATOM 665 O O . ASN A 1 83 ? 1.058 1.596 6.299 1.00 96.81 83 ASN A O 1
ATOM 669 N N . ILE A 1 84 ? 3.232 1.104 5.947 1.00 97.25 84 ILE A N 1
ATOM 670 C CA . ILE A 1 84 ? 3.086 0.701 4.549 1.00 97.25 84 ILE A CA 1
ATOM 671 C C . ILE A 1 84 ? 3.647 -0.707 4.355 1.00 97.25 84 ILE A C 1
ATOM 673 O O . ILE A 1 84 ? 4.793 -0.985 4.699 1.00 97.25 84 ILE A O 1
ATOM 677 N N . ASP A 1 85 ? 2.846 -1.572 3.746 1.00 97.25 85 ASP A N 1
ATOM 678 C CA . ASP A 1 85 ? 3.275 -2.855 3.212 1.00 97.25 85 ASP A CA 1
ATOM 679 C C . ASP A 1 85 ? 3.466 -2.729 1.699 1.00 97.25 85 ASP A C 1
ATOM 681 O O . ASP A 1 85 ? 2.553 -2.345 0.964 1.00 97.25 85 ASP A O 1
ATOM 685 N N . ILE A 1 86 ? 4.669 -3.056 1.236 1.00 95.88 86 ILE A N 1
ATOM 686 C CA . ILE A 1 86 ? 5.047 -2.984 -0.176 1.00 95.88 86 ILE A CA 1
ATOM 687 C C . ILE A 1 86 ? 4.814 -4.346 -0.825 1.00 95.88 86 ILE A C 1
ATOM 689 O O . ILE A 1 86 ? 5.437 -5.326 -0.418 1.00 95.88 86 ILE A O 1
ATOM 693 N N . CYS A 1 87 ? 3.952 -4.406 -1.840 1.00 94.81 87 CYS A N 1
ATOM 694 C CA . CYS A 1 87 ? 3.691 -5.621 -2.611 1.00 94.81 87 CYS A CA 1
ATOM 695 C C . CYS A 1 87 ? 4.195 -5.432 -4.046 1.00 94.81 87 CYS A C 1
ATOM 697 O O . CYS A 1 87 ? 3.582 -4.721 -4.844 1.00 94.81 87 CYS A O 1
ATOM 699 N N . ASP A 1 88 ? 5.317 -6.071 -4.375 1.00 92.56 88 ASP A N 1
ATOM 700 C CA . ASP A 1 88 ? 5.833 -6.105 -5.746 1.00 92.56 88 ASP A CA 1
ATOM 701 C C . ASP A 1 88 ? 4.925 -6.988 -6.605 1.00 92.56 88 ASP A C 1
ATOM 703 O O . ASP A 1 88 ? 4.798 -8.188 -6.342 1.00 92.56 88 ASP A O 1
ATOM 707 N N . ILE A 1 89 ? 4.303 -6.411 -7.636 1.00 91.31 89 ILE A N 1
ATOM 708 C CA . ILE A 1 89 ? 3.341 -7.144 -8.465 1.00 91.31 89 ILE A CA 1
ATOM 709 C C . ILE A 1 89 ? 3.954 -8.297 -9.267 1.00 91.31 89 ILE A C 1
ATOM 711 O O . ILE A 1 89 ? 3.229 -9.199 -9.684 1.00 91.31 89 ILE A O 1
ATOM 715 N N . HIS A 1 90 ? 5.280 -8.316 -9.440 1.00 88.56 90 HIS A N 1
ATOM 716 C CA . HIS A 1 90 ? 5.992 -9.415 -10.097 1.00 88.56 90 HIS A CA 1
ATOM 717 C C . HIS A 1 90 ? 6.287 -10.571 -9.134 1.00 88.56 90 HIS A C 1
ATOM 719 O O . HIS A 1 90 ? 6.713 -11.641 -9.570 1.00 88.56 90 HIS A O 1
ATOM 725 N N . ASN A 1 91 ? 6.065 -10.368 -7.832 1.00 89.44 91 ASN A N 1
ATOM 726 C CA . ASN A 1 91 ? 6.372 -11.320 -6.768 1.00 89.44 91 ASN A CA 1
ATOM 727 C C . ASN A 1 91 ? 5.224 -11.450 -5.749 1.00 89.44 91 ASN A C 1
ATOM 729 O O . ASN A 1 91 ? 5.454 -11.579 -4.546 1.00 89.44 91 ASN A O 1
ATOM 733 N N . ILE A 1 92 ? 3.976 -11.414 -6.225 1.00 90.25 92 ILE A N 1
ATOM 734 C CA . ILE A 1 92 ? 2.799 -11.637 -5.381 1.00 90.25 92 ILE A CA 1
ATOM 735 C C . ILE A 1 92 ? 2.670 -13.134 -5.068 1.00 90.25 92 ILE A C 1
ATOM 737 O O . ILE A 1 92 ? 2.589 -13.946 -6.002 1.00 90.25 92 ILE A O 1
ATOM 741 N N . PRO A 1 93 ? 2.616 -13.533 -3.781 1.00 86.00 93 PRO A N 1
ATOM 742 C CA . PRO A 1 93 ? 2.295 -14.905 -3.402 1.00 86.00 93 PRO A CA 1
ATOM 743 C C . PRO A 1 93 ? 0.990 -15.363 -4.072 1.00 86.00 93 PRO A C 1
ATOM 745 O O . PRO A 1 93 ? 0.063 -14.574 -4.190 1.00 86.00 93 PRO A O 1
ATOM 748 N N . MET A 1 94 ? 0.905 -16.629 -4.493 1.00 81.88 94 MET A N 1
ATOM 749 C CA . MET A 1 94 ? -0.214 -17.236 -5.249 1.00 81.88 94 MET A CA 1
ATOM 750 C C . MET A 1 94 ? -0.251 -16.941 -6.760 1.00 81.88 94 MET A C 1
ATOM 752 O O . MET A 1 94 ? -0.502 -17.872 -7.522 1.00 81.88 94 MET A O 1
ATOM 756 N N . PHE A 1 95 ? 0.032 -15.716 -7.216 1.00 80.50 95 PHE A N 1
ATOM 757 C CA . PHE A 1 95 ? -0.111 -15.352 -8.642 1.00 80.50 95 PHE A CA 1
ATOM 758 C C . PHE A 1 95 ? 1.217 -15.258 -9.416 1.00 80.50 95 PHE A C 1
ATOM 760 O O . PHE A 1 95 ? 1.241 -15.411 -10.644 1.00 80.50 95 PHE A O 1
ATOM 767 N N . GLY A 1 96 ? 2.329 -15.035 -8.709 1.00 78.12 96 GLY A N 1
ATOM 768 C CA . GLY A 1 96 ? 3.655 -14.879 -9.308 1.00 78.12 96 GLY A CA 1
ATOM 769 C C . GLY A 1 96 ? 3.717 -13.745 -10.339 1.00 78.12 96 GLY A C 1
ATOM 770 O O . GLY A 1 96 ? 2.907 -12.820 -10.324 1.00 78.12 96 GLY A O 1
ATOM 771 N N . SER A 1 97 ? 4.657 -13.842 -11.280 1.00 76.19 97 SER A N 1
ATOM 772 C CA . SER A 1 97 ? 4.877 -12.826 -12.322 1.00 76.19 97 SER A CA 1
ATOM 773 C C . SER A 1 97 ? 3.788 -12.778 -13.401 1.00 76.19 97 SER A C 1
ATOM 775 O O . SER A 1 97 ? 3.721 -11.827 -14.176 1.00 76.19 97 SER A O 1
ATOM 777 N N . SER A 1 98 ? 2.911 -13.785 -13.457 1.00 79.94 98 SER A N 1
ATOM 778 C CA . SER A 1 98 ? 1.835 -13.867 -14.452 1.00 79.94 98 SER A CA 1
ATOM 779 C C . SER A 1 98 ? 0.662 -12.924 -14.166 1.00 79.94 98 SER A C 1
ATOM 781 O O . SER A 1 98 ? -0.159 -12.662 -15.043 1.00 79.94 98 SER A O 1
ATOM 783 N N . LEU A 1 99 ? 0.584 -12.364 -12.956 1.00 84.25 99 LEU A N 1
ATOM 784 C CA . LEU A 1 99 ? -0.496 -11.463 -12.564 1.00 84.25 99 LEU A CA 1
ATOM 785 C C . LEU A 1 99 ? -0.629 -10.268 -13.520 1.00 84.25 99 LEU A C 1
ATOM 787 O O . LEU A 1 99 ? -1.734 -9.923 -13.935 1.00 84.25 99 LEU A O 1
ATOM 791 N N . VAL A 1 100 ? 0.503 -9.683 -13.914 1.00 82.69 100 VAL A N 1
ATOM 792 C CA . VAL A 1 100 ? 0.561 -8.484 -14.764 1.00 82.69 100 VAL A CA 1
ATOM 793 C C . VAL A 1 100 ? 0.009 -8.743 -16.171 1.00 82.69 100 VAL A C 1
ATOM 795 O O . VAL A 1 100 ? -0.487 -7.815 -16.801 1.00 82.69 100 VAL A O 1
ATOM 798 N N . SER A 1 101 ? 0.040 -9.989 -16.667 1.00 81.81 101 SER A N 1
ATOM 799 C CA . SER A 1 101 ? -0.524 -10.321 -17.985 1.00 81.81 101 SER A CA 1
ATOM 800 C C . SER A 1 101 ? -2.044 -10.484 -17.992 1.00 81.81 101 SER A C 1
ATOM 802 O O . SER A 1 101 ? -2.650 -10.374 -19.053 1.00 81.81 101 SER A O 1
ATOM 804 N N . TYR A 1 102 ? -2.665 -10.750 -16.839 1.00 83.81 102 TYR A N 1
ATOM 805 C CA . TYR A 1 102 ? -4.101 -11.050 -16.759 1.00 83.81 102 TYR A CA 1
ATOM 806 C C . TYR A 1 102 ? -4.907 -9.990 -16.006 1.00 83.81 102 TYR A C 1
ATOM 808 O O . TYR A 1 102 ? -6.110 -9.870 -16.235 1.00 83.81 102 TYR A O 1
ATOM 816 N N . LEU A 1 103 ? -4.270 -9.227 -15.113 1.00 87.50 103 LEU A N 1
ATOM 817 C CA . LEU A 1 103 ? -4.936 -8.256 -14.254 1.00 87.50 103 LEU A CA 1
ATOM 818 C C . LEU A 1 103 ? -4.410 -6.835 -14.524 1.00 87.50 103 LEU A C 1
ATOM 820 O O . LEU A 1 103 ? -3.251 -6.548 -14.208 1.00 87.50 103 LEU A O 1
ATOM 824 N N . PRO A 1 104 ? -5.248 -5.925 -15.063 1.00 88.31 104 PRO A N 1
ATOM 825 C CA . PRO A 1 104 ? -4.858 -4.537 -15.303 1.00 88.31 104 PRO A CA 1
ATOM 826 C C . PRO A 1 104 ? -4.362 -3.834 -14.035 1.00 88.31 104 PRO A C 1
ATOM 828 O O . PRO A 1 104 ? -4.888 -4.074 -12.950 1.00 88.31 104 PRO A O 1
ATOM 831 N N . GLY A 1 105 ? -3.425 -2.891 -14.185 1.00 86.50 105 GLY A N 1
ATOM 832 C CA . GLY A 1 105 ? -2.802 -2.149 -13.075 1.00 86.50 105 GLY A CA 1
ATOM 833 C C . GLY A 1 105 ? -3.784 -1.565 -12.058 1.00 86.50 105 GLY A C 1
ATOM 834 O O . GLY A 1 105 ? -3.624 -1.733 -10.853 1.00 86.50 105 GLY A O 1
ATOM 835 N N . LYS A 1 106 ? -4.870 -0.957 -12.549 1.00 87.75 106 LYS A N 1
ATOM 836 C CA . LYS A 1 106 ? -5.963 -0.387 -11.736 1.00 87.75 106 LYS A CA 1
ATOM 837 C C . LYS A 1 106 ? -6.637 -1.395 -10.807 1.00 87.75 106 LYS A C 1
ATOM 839 O O . LYS A 1 106 ? -7.253 -0.998 -9.824 1.00 87.75 106 LYS A O 1
ATOM 844 N N . MET A 1 107 ? -6.576 -2.680 -11.145 1.00 92.19 107 MET A N 1
ATOM 845 C CA . MET A 1 107 ? -7.272 -3.738 -10.424 1.00 92.19 107 MET A CA 1
ATOM 846 C C . MET A 1 107 ? -6.441 -4.328 -9.282 1.00 92.19 107 MET A C 1
ATOM 848 O O . MET A 1 107 ? -6.989 -5.048 -8.450 1.00 92.19 107 MET A O 1
ATOM 852 N N . TRP A 1 108 ? -5.145 -4.012 -9.181 1.00 93.06 108 TRP A N 1
ATOM 853 C CA . TRP A 1 108 ? -4.289 -4.566 -8.128 1.00 93.06 108 TRP A CA 1
ATOM 854 C C . TRP A 1 108 ? -4.746 -4.161 -6.715 1.00 93.06 108 TRP A C 1
ATOM 856 O O . TRP A 1 108 ? -4.575 -4.926 -5.772 1.00 93.06 108 TRP A O 1
ATOM 866 N N . ARG A 1 109 ? -5.439 -3.024 -6.564 1.00 95.12 109 ARG A N 1
ATOM 867 C CA . ARG A 1 109 ? -6.025 -2.549 -5.293 1.00 95.12 109 ARG A CA 1
ATOM 868 C C . ARG A 1 109 ? -7.176 -3.415 -4.769 1.00 95.12 109 ARG A C 1
ATOM 870 O O . ARG A 1 109 ? -7.661 -3.193 -3.667 1.00 95.12 109 ARG A O 1
ATOM 877 N N . PHE A 1 110 ? -7.628 -4.395 -5.549 1.00 96.25 110 PHE A N 1
ATOM 878 C CA . PHE A 1 110 ? -8.631 -5.373 -5.121 1.00 96.25 110 PHE A CA 1
ATOM 879 C C . PHE A 1 110 ? -8.016 -6.711 -4.693 1.00 96.25 110 PHE A C 1
ATOM 881 O O . PHE A 1 110 ? -8.730 -7.574 -4.193 1.00 96.25 110 PHE A O 1
ATOM 888 N N . LEU A 1 111 ? -6.697 -6.893 -4.824 1.00 95.50 111 LEU A N 1
ATOM 889 C CA . LEU A 1 111 ? -6.014 -8.115 -4.392 1.00 95.50 111 LEU A CA 1
ATOM 890 C C . LEU A 1 111 ? -6.177 -8.463 -2.901 1.00 95.50 111 LEU A C 1
ATOM 892 O O . LEU A 1 111 ? -6.165 -9.659 -2.605 1.00 95.50 111 LEU A O 1
ATOM 896 N N . PRO A 1 112 ? -6.379 -7.512 -1.960 1.00 97.12 112 PRO A N 1
ATOM 897 C CA . PRO A 1 112 ? -6.657 -7.869 -0.570 1.00 97.12 112 PRO A CA 1
ATOM 898 C C . PRO A 1 112 ? -7.895 -8.748 -0.375 1.00 97.12 112 PRO A C 1
ATOM 900 O O . PRO A 1 112 ? -7.944 -9.459 0.617 1.00 97.12 112 PRO A O 1
ATOM 903 N N . VAL A 1 113 ? -8.846 -8.770 -1.321 1.00 95.69 113 VAL A N 1
ATOM 904 C CA . VAL A 1 113 ? -10.023 -9.666 -1.281 1.00 95.69 113 VAL A CA 1
ATOM 905 C C . VAL A 1 113 ? -9.624 -11.141 -1.179 1.00 95.69 113 VAL A C 1
ATOM 907 O O . VAL A 1 113 ? -10.356 -11.943 -0.609 1.00 95.69 113 VAL A O 1
ATOM 910 N N . PHE A 1 114 ? -8.468 -11.511 -1.732 1.00 94.38 114 PHE A N 1
ATOM 911 C CA . PHE A 1 114 ? -7.974 -12.886 -1.696 1.00 94.38 114 PHE A CA 1
ATOM 912 C C . PHE A 1 114 ? -7.069 -13.166 -0.491 1.00 94.38 114 PHE A C 1
ATOM 914 O O . PHE A 1 114 ? -6.676 -14.313 -0.286 1.00 94.38 114 PHE A O 1
ATOM 921 N N . ASP A 1 115 ? -6.692 -12.145 0.281 1.00 96.12 115 ASP A N 1
ATOM 922 C CA . ASP A 1 115 ? -5.734 -12.296 1.368 1.00 96.12 115 ASP A CA 1
ATOM 923 C C . ASP A 1 115 ? -6.426 -12.785 2.653 1.00 96.12 115 ASP A C 1
ATOM 925 O O . ASP A 1 115 ? -7.219 -12.046 3.236 1.00 96.12 115 ASP A O 1
ATOM 929 N N . PRO A 1 116 ? -6.090 -13.986 3.162 1.00 96.00 116 PRO A N 1
ATOM 930 C CA . PRO A 1 116 ? -6.744 -14.553 4.339 1.00 96.00 116 PRO A CA 1
ATOM 931 C C . PRO A 1 116 ? -6.427 -13.816 5.649 1.00 96.00 116 PRO A C 1
ATOM 933 O O . PRO A 1 116 ? -6.997 -14.155 6.681 1.00 96.00 116 PRO A O 1
ATOM 936 N N . PHE A 1 117 ? -5.470 -12.882 5.660 1.00 97.44 117 PHE A N 1
ATOM 937 C CA . PHE A 1 117 ? -5.144 -12.074 6.838 1.00 97.44 117 PHE A CA 1
ATOM 938 C C . PHE A 1 117 ? -5.882 -10.732 6.864 1.00 97.44 117 PHE A C 1
ATOM 940 O O . PHE A 1 117 ? -5.731 -10.000 7.840 1.00 97.44 117 PHE A O 1
ATOM 947 N N . VAL A 1 118 ? -6.653 -10.390 5.829 1.00 98.06 118 VAL A N 1
ATOM 948 C CA . VAL A 1 118 ? -7.348 -9.103 5.721 1.00 98.06 118 VAL A CA 1
ATOM 949 C C . VAL A 1 118 ? -8.830 -9.275 6.046 1.00 98.06 118 VAL A C 1
ATOM 951 O O . VAL A 1 118 ? -9.534 -9.990 5.343 1.00 98.06 118 VAL A O 1
ATOM 954 N N . ASP A 1 119 ? -9.307 -8.567 7.071 1.00 96.38 119 ASP A N 1
ATOM 955 C CA . ASP A 1 119 ? -10.732 -8.550 7.439 1.00 96.38 119 ASP A CA 1
ATOM 956 C C . ASP A 1 119 ? -11.481 -7.448 6.682 1.00 96.38 119 ASP A C 1
ATOM 958 O O . ASP A 1 119 ? -12.612 -7.629 6.236 1.00 96.38 119 ASP A O 1
ATOM 962 N N . TYR A 1 120 ? -10.828 -6.294 6.522 1.00 96.31 120 TYR A N 1
ATOM 963 C CA . TYR A 1 120 ? -11.405 -5.112 5.891 1.00 96.31 120 TYR A CA 1
ATOM 964 C C . TYR A 1 120 ? -10.401 -4.479 4.942 1.00 96.31 120 TYR A C 1
ATOM 966 O O . TYR A 1 120 ? -9.224 -4.328 5.282 1.00 96.31 120 TYR A O 1
ATOM 974 N N . PHE A 1 121 ? -10.869 -4.037 3.775 1.00 97.06 121 PHE A N 1
ATOM 975 C CA . PHE A 1 121 ? -10.046 -3.237 2.881 1.00 97.06 121 PHE A CA 1
ATOM 976 C C . PHE A 1 121 ? -10.805 -2.063 2.262 1.00 97.06 121 PHE A C 1
ATOM 978 O O . PHE A 1 121 ? -12.006 -2.136 2.011 1.00 97.06 121 PHE A O 1
ATOM 985 N N . LEU A 1 122 ? -10.071 -0.988 1.984 1.00 96.75 122 LEU A N 1
ATOM 986 C CA . LEU A 1 122 ? -10.520 0.162 1.207 1.00 96.75 122 LEU A CA 1
ATOM 987 C C . LEU A 1 122 ? -9.734 0.190 -0.098 1.00 96.75 122 LEU A C 1
ATOM 989 O O . LEU A 1 122 ? -8.508 0.210 -0.078 1.00 96.75 122 LEU A O 1
ATOM 993 N N . SER A 1 123 ? -10.417 0.208 -1.236 1.00 96.62 123 SER A N 1
ATOM 994 C CA . SER A 1 123 ? -9.779 0.382 -2.544 1.00 96.62 123 SER A CA 1
ATOM 995 C C . SER A 1 123 ? -9.673 1.874 -2.858 1.00 96.62 123 SER A C 1
ATOM 997 O O . SER A 1 123 ? -10.704 2.519 -3.060 1.00 96.62 123 SER A O 1
ATOM 999 N N . ARG A 1 124 ? -8.453 2.420 -2.939 1.00 94.38 124 ARG A N 1
ATOM 1000 C CA . ARG A 1 124 ? -8.221 3.858 -3.144 1.00 94.38 124 ARG A CA 1
ATOM 1001 C C . ARG A 1 124 ? -7.209 4.175 -4.238 1.00 94.38 124 ARG A C 1
ATOM 1003 O O . ARG A 1 124 ? -6.367 3.353 -4.599 1.00 94.38 124 ARG A O 1
ATOM 1010 N N . ASP A 1 125 ? -7.325 5.389 -4.763 1.00 91.94 125 ASP A N 1
ATOM 1011 C CA . ASP A 1 125 ? -6.306 6.022 -5.596 1.00 91.94 125 ASP A CA 1
ATOM 1012 C C . ASP A 1 125 ? -5.278 6.748 -4.717 1.00 91.94 125 ASP A C 1
ATOM 1014 O O . ASP A 1 125 ? -5.594 7.199 -3.614 1.00 91.94 125 ASP A O 1
ATOM 1018 N N . LEU A 1 126 ? -4.029 6.816 -5.188 1.00 92.38 126 LEU A N 1
ATOM 1019 C CA . LEU A 1 126 ? -2.903 7.369 -4.425 1.00 92.38 126 LEU A CA 1
ATOM 1020 C C . LEU A 1 126 ? -3.018 8.886 -4.211 1.00 92.38 126 LEU A C 1
ATOM 1022 O O . LEU A 1 126 ? -2.575 9.402 -3.192 1.00 92.38 126 LEU A O 1
ATOM 1026 N N . ASP A 1 127 ? -3.604 9.590 -5.172 1.00 90.31 127 ASP A N 1
ATOM 1027 C CA . ASP A 1 127 ? -3.758 11.048 -5.216 1.00 90.31 127 ASP A CA 1
ATOM 1028 C C . ASP A 1 127 ? -4.958 11.565 -4.408 1.00 90.31 127 ASP A C 1
ATOM 1030 O O . ASP A 1 127 ? -5.314 12.740 -4.492 1.00 90.31 127 ASP A O 1
ATOM 1034 N N . SER A 1 128 ? -5.595 10.691 -3.629 1.00 92.00 128 SER A N 1
ATOM 1035 C CA . SER A 1 128 ? -6.817 10.998 -2.903 1.00 92.00 128 SER A CA 1
ATOM 1036 C C . SER A 1 128 ? -6.557 11.035 -1.387 1.00 92.00 128 SER A C 1
ATOM 1038 O O . SER A 1 128 ? -6.444 9.971 -0.775 1.00 92.00 128 SER A O 1
ATOM 1040 N N . PRO A 1 129 ? -6.506 12.227 -0.758 1.00 90.62 129 PRO A N 1
ATOM 1041 C CA . PRO A 1 129 ? -6.239 12.371 0.675 1.00 90.62 129 PRO A CA 1
ATOM 1042 C C . PRO A 1 129 ? -7.280 11.681 1.570 1.00 90.62 129 PRO A C 1
ATOM 1044 O O . PRO A 1 129 ? -8.447 11.521 1.176 1.00 90.62 129 PRO A O 1
ATOM 1047 N N . ILE A 1 130 ? -6.876 11.329 2.797 1.00 94.31 130 ILE A N 1
ATOM 1048 C CA . ILE A 1 130 ? -7.801 10.887 3.851 1.00 94.31 130 ILE A CA 1
ATOM 1049 C C . ILE A 1 130 ? -8.391 12.116 4.537 1.00 94.31 130 ILE A C 1
ATOM 1051 O O . ILE A 1 130 ? -7.680 12.969 5.069 1.00 94.31 130 ILE A O 1
ATOM 1055 N N . MET A 1 131 ? -9.719 12.188 4.576 1.00 92.50 131 MET A N 1
ATOM 1056 C CA . MET A 1 131 ? -10.433 13.270 5.253 1.00 92.50 131 MET A CA 1
ATOM 1057 C C . MET A 1 131 ? -11.120 12.770 6.520 1.00 92.50 131 MET A C 1
ATOM 1059 O O . MET A 1 131 ? -11.593 11.640 6.582 1.00 92.50 131 MET A O 1
ATOM 1063 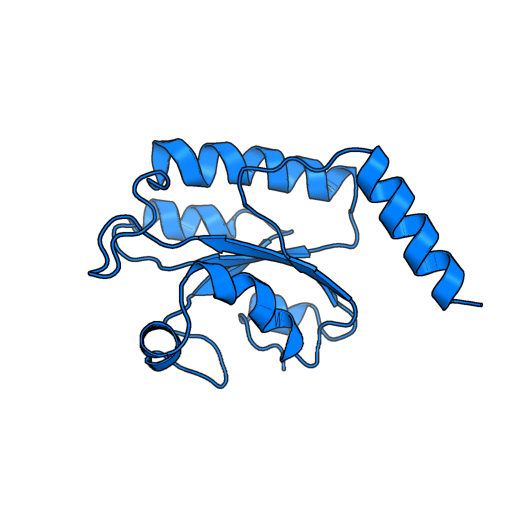N N . LYS A 1 132 ? -11.301 13.658 7.502 1.00 93.56 132 LYS A N 1
ATOM 1064 C CA . LYS A 1 132 ? -12.026 13.343 8.745 1.00 93.56 132 LYS A CA 1
ATOM 1065 C C . LYS A 1 132 ? -13.445 12.798 8.503 1.00 93.56 132 LYS A C 1
ATOM 1067 O O . LYS A 1 132 ? -13.906 11.908 9.204 1.00 93.56 132 LYS A O 1
ATOM 1072 N N . ARG A 1 133 ? -14.134 13.291 7.470 1.00 93.75 133 ARG A N 1
ATOM 1073 C CA . ARG A 1 133 ? -15.464 12.782 7.097 1.00 93.75 133 ARG A CA 1
ATOM 1074 C C . ARG A 1 133 ? -15.438 11.288 6.752 1.00 93.75 133 ARG A C 1
ATOM 1076 O O . ARG A 1 133 ? -16.383 10.561 7.042 1.00 93.75 133 ARG A O 1
ATOM 1083 N N . GLU A 1 134 ? -14.379 10.840 6.092 1.00 92.94 134 GLU A N 1
ATOM 1084 C CA . GLU A 1 134 ? -14.227 9.440 5.711 1.00 92.94 134 GLU A CA 1
ATOM 1085 C C . GLU A 1 134 ? -13.963 8.567 6.930 1.00 92.94 134 GLU A C 1
ATOM 1087 O O . GLU A 1 134 ? -14.585 7.519 7.057 1.00 92.94 134 GLU A O 1
ATOM 1092 N N . THR A 1 135 ? -13.126 9.026 7.864 1.00 93.88 135 THR A N 1
ATOM 1093 C CA . THR A 1 135 ? -12.875 8.283 9.104 1.00 93.88 135 THR A CA 1
ATOM 1094 C C . THR A 1 135 ? -14.135 8.128 9.939 1.00 93.88 135 THR A C 1
ATOM 1096 O O . THR A 1 135 ? -14.441 7.022 10.360 1.00 93.88 135 THR A O 1
ATOM 1099 N N . GLU A 1 136 ? -14.933 9.191 10.075 1.00 94.19 136 GLU A N 1
ATOM 1100 C CA . GLU A 1 136 ? -16.233 9.128 10.760 1.00 94.19 136 GLU A CA 1
ATOM 1101 C C . GLU A 1 136 ? -17.191 8.130 10.086 1.00 94.19 136 GLU A C 1
ATOM 1103 O O . GLU A 1 136 ? -17.929 7.415 10.760 1.00 94.19 136 GLU A O 1
ATOM 1108 N N . THR A 1 137 ? -17.154 8.040 8.752 1.00 93.06 137 THR A N 1
ATOM 1109 C CA . THR A 1 137 ? -17.981 7.086 7.997 1.00 93.06 137 THR A CA 1
ATOM 1110 C C . THR A 1 137 ? -17.516 5.644 8.215 1.00 93.06 137 THR A C 1
ATOM 1112 O O . THR A 1 137 ? -18.349 4.757 8.396 1.00 93.06 137 THR A O 1
ATOM 1115 N N . ILE A 1 138 ? -16.201 5.409 8.214 1.00 93.19 138 ILE A N 1
ATOM 1116 C CA . ILE A 1 138 ? -15.605 4.094 8.485 1.00 93.19 138 ILE A CA 1
ATOM 1117 C C . ILE A 1 138 ? -15.943 3.643 9.907 1.00 93.19 138 ILE A C 1
ATOM 1119 O O . ILE A 1 138 ? -16.387 2.511 10.089 1.00 93.19 138 ILE A O 1
ATOM 1123 N N . ASP A 1 139 ? -15.773 4.523 10.894 1.00 91.69 139 ASP A N 1
ATOM 1124 C CA . ASP A 1 139 ? -16.050 4.218 12.298 1.00 91.69 139 ASP A CA 1
ATOM 1125 C C . ASP A 1 139 ? -17.525 3.868 12.504 1.00 91.69 139 ASP A C 1
ATOM 1127 O O . ASP A 1 139 ? -17.838 2.862 13.140 1.00 91.69 139 ASP A O 1
ATOM 1131 N N . MET A 1 140 ? -18.432 4.645 11.901 1.00 92.62 140 MET A N 1
ATOM 1132 C CA . MET A 1 140 ? -19.866 4.363 11.943 1.00 92.62 140 MET A CA 1
ATOM 1133 C C . MET A 1 140 ? -20.174 2.986 11.339 1.00 92.62 140 MET A C 1
ATOM 1135 O O . MET A 1 140 ? -20.804 2.158 11.995 1.00 92.62 140 MET A O 1
ATOM 1139 N N . TRP A 1 141 ? -19.670 2.713 10.130 1.00 90.56 141 TRP A N 1
ATOM 1140 C CA . TRP A 1 141 ? -19.917 1.452 9.426 1.00 90.56 141 TRP A CA 1
ATOM 1141 C C . TRP A 1 141 ? -19.371 0.228 10.172 1.00 90.56 141 TRP A C 1
ATOM 1143 O O . TRP A 1 141 ? -20.032 -0.807 10.223 1.00 90.56 141 TRP A O 1
ATOM 1153 N N . LEU A 1 142 ? -18.183 0.336 10.771 1.00 90.50 142 LEU A N 1
ATOM 1154 C CA . LEU A 1 142 ? -17.603 -0.752 11.556 1.00 90.50 142 LEU A CA 1
ATOM 1155 C C . LEU A 1 142 ? -18.344 -0.964 12.880 1.00 90.50 142 LEU A C 1
ATOM 1157 O O . LEU A 1 142 ? -18.560 -2.108 13.266 1.00 90.50 142 LEU A O 1
ATOM 1161 N N . SER A 1 143 ? -18.776 0.112 13.546 1.00 86.81 143 SER A N 1
ATOM 1162 C CA . SER A 1 143 ? -19.477 0.016 14.833 1.00 86.81 143 SER A CA 1
ATOM 1163 C C . SER A 1 143 ? -20.856 -0.645 14.737 1.00 86.81 143 SER A C 1
ATOM 1165 O O . SER A 1 143 ? -21.287 -1.303 15.683 1.00 86.81 143 SER A O 1
ATOM 1167 N N . ASP A 1 144 ? -21.538 -0.508 13.596 1.00 71.75 144 ASP A N 1
ATOM 1168 C CA . ASP A 1 144 ? -22.845 -1.130 13.370 1.00 71.75 144 ASP A CA 1
ATOM 1169 C C . ASP A 1 144 ? -22.743 -2.638 13.081 1.00 71.75 144 ASP A C 1
ATOM 1171 O O . ASP A 1 144 ? -23.704 -3.359 13.332 1.00 71.75 144 ASP A O 1
ATOM 1175 N N . ASN A 1 145 ? -21.588 -3.129 12.614 1.00 60.31 145 ASN A N 1
ATOM 1176 C CA . ASN A 1 145 ? -21.350 -4.558 12.353 1.00 60.31 145 ASN A CA 1
ATOM 1177 C C . ASN A 1 145 ? -20.834 -5.332 13.584 1.00 60.31 145 ASN A C 1
ATOM 1179 O O . ASN A 1 145 ? -20.705 -6.553 13.528 1.00 60.31 145 ASN A O 1
ATOM 1183 N N . GLU A 1 146 ? -20.529 -4.637 14.685 1.00 56.53 146 GLU A N 1
ATOM 1184 C CA . GLU A 1 146 ? -20.167 -5.238 15.980 1.00 56.53 146 GLU A CA 1
ATOM 1185 C C . GLU A 1 146 ? -21.382 -5.399 16.927 1.00 56.53 146 GLU A C 1
ATOM 1187 O O . GLU A 1 146 ? -21.212 -5.820 18.074 1.00 56.53 146 GLU A O 1
ATOM 1192 N N . ARG A 1 147 ? -22.602 -5.075 16.465 1.00 44.38 147 ARG A N 1
ATOM 1193 C CA . ARG A 1 147 ? -23.879 -5.300 17.173 1.00 44.38 147 ARG A CA 1
ATOM 1194 C C . ARG A 1 147 ? -24.588 -6.563 16.699 1.00 44.38 147 ARG A C 1
ATOM 1196 O O . ARG A 1 147 ? -25.201 -7.220 17.570 1.00 44.38 147 ARG A O 1
#

Organism: NCBI:txid392033